Protein AF-0000000078386870 (afdb_homodimer)

pLDDT: mean 86.07, std 14.1, range [26.23, 98.5]

InterPro domains:
  IPR001199 Cytochrome b5-like heme/steroid binding domain [PF00173] (13-87)
  IPR001199 Cytochrome b5-like heme/steroid binding domain [PS50255] (9-88)
  IPR001199 Cytochrome b5-like heme/steroid binding domain [SM01117] (12-88)
  IPR036400 Cytochrome b5-like heme/steroid binding domain superfamily [G3DSA:3.10.120.10] (7-88)
  IPR036400 Cytochrome b5-like heme/steroid binding domain superfamily [SSF55856] (8-79)
  IPR050668 Cytochrome b5 [PTHR19359] (9-87)

Nearest PDB structures (foldseek):
  1x3x-assembly2_B  TM=6.764E-01  e=4.692E-10  Ascaris suum
  1lr6-assembly1_A  TM=7.594E-01  e=8.036E-05  Bos taurus
  1lqx-assembly1_A  TM=6.610E-01  e=8.596E-05  Bos taurus
  1u9u-assembly1_A  TM=6.604E-01  e=1.052E-04  Bos taurus
  2m33-assembly1_A  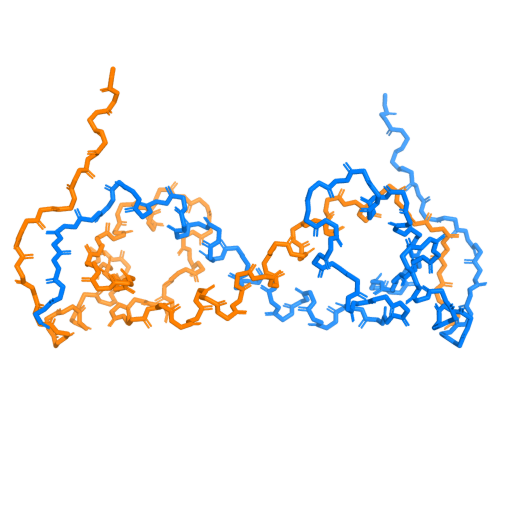TM=5.824E-01  e=1.576E-04  Oryctolagus cuniculus

Sequence (176 aa):
MALATSCPDKTYTRAEVAKHNKESDLWIIYDGEVHDMTSFYREHPGGKAILHKAGKDVTSVLRKYGPHVEAADTIMKKLKETCIGKVQMALATSCPDKTYTRAEVAKHNKESDLWIIYDGEVHDMTSFYREHPGGKAILHKAGKDVTSVLRKYGPHVEAADTIMKKLKETCIGKVQ

Structure (mmCIF, N/CA/C/O backbone):
data_AF-0000000078386870-model_v1
#
loop_
_entity.id
_entity.type
_entity.pdbx_description
1 polymer 'Cytochrome b5 heme-binding domain-containing protein'
#
loop_
_atom_site.group_PDB
_atom_site.id
_atom_site.type_symbol
_atom_site.label_atom_id
_atom_site.label_alt_id
_atom_site.label_comp_id
_atom_site.label_asym_id
_atom_site.label_entity_id
_atom_site.label_seq_id
_atom_site.pdbx_PDB_ins_code
_atom_site.Cartn_x
_atom_site.Cartn_y
_atom_site.Cartn_z
_atom_site.occupancy
_atom_site.B_iso_or_equiv
_atom_site.auth_seq_id
_atom_site.auth_comp_id
_atom_site.auth_asym_id
_atom_site.auth_atom_id
_atom_site.pdbx_PDB_model_num
ATOM 1 N N . MET A 1 1 ? -6.199 -5.941 -28.953 1 26.23 1 MET A N 1
ATOM 2 C CA . MET A 1 1 ? -7.094 -6.531 -27.953 1 26.23 1 MET A CA 1
ATOM 3 C C . MET A 1 1 ? -6.305 -7.254 -26.875 1 26.23 1 MET A C 1
ATOM 5 O O . MET A 1 1 ? -5.629 -8.242 -27.141 1 26.23 1 MET A O 1
ATOM 9 N N . ALA A 1 2 ? -5.57 -6.602 -26.172 1 40.34 2 ALA A N 1
ATOM 10 C CA . ALA A 1 2 ? -4.516 -7.355 -25.5 1 40.34 2 ALA A CA 1
ATOM 11 C C . ALA A 1 2 ? -5.07 -8.625 -24.859 1 40.34 2 ALA A C 1
ATOM 13 O O . ALA A 1 2 ? -6.184 -8.625 -24.328 1 40.34 2 ALA A O 1
ATOM 14 N N . LEU A 1 3 ? -4.746 -9.898 -25.281 1 41.59 3 LEU A N 1
ATOM 15 C CA . LEU A 1 3 ? -5.301 -11.156 -24.797 1 41.59 3 LEU A CA 1
ATOM 16 C C . LEU A 1 3 ? -5.578 -11.094 -23.297 1 41.59 3 LEU A C 1
ATOM 18 O O . LEU A 1 3 ? -4.73 -10.648 -22.516 1 41.59 3 LEU A O 1
ATOM 22 N N . ALA A 1 4 ? -6.609 -10.648 -22.797 1 47.41 4 ALA A N 1
ATOM 23 C CA . ALA A 1 4 ? -7.082 -10.844 -21.422 1 47.41 4 ALA A CA 1
ATOM 24 C C . ALA A 1 4 ? -6.453 -12.078 -20.797 1 47.41 4 ALA A C 1
ATOM 26 O O . ALA A 1 4 ? -6.781 -13.211 -21.172 1 47.41 4 ALA A O 1
ATOM 27 N N . THR A 1 5 ? -5.133 -12.234 -20.844 1 55.34 5 THR A N 1
ATOM 28 C CA . THR A 1 5 ? -4.441 -13.508 -20.703 1 55.34 5 THR A CA 1
ATOM 29 C C . THR A 1 5 ? -5.047 -14.32 -19.562 1 55.34 5 THR A C 1
ATOM 31 O O . THR A 1 5 ? -5.051 -13.875 -18.406 1 55.34 5 THR A O 1
ATOM 34 N N . SER A 1 6 ? -6.098 -15 -19.781 1 74.69 6 SER A N 1
ATOM 35 C CA . SER A 1 6 ? -6.801 -15.977 -18.953 1 74.69 6 SER A CA 1
ATOM 36 C C . SER A 1 6 ? -5.82 -16.906 -18.234 1 74.69 6 SER A C 1
ATOM 38 O O . SER A 1 6 ? -4.75 -17.219 -18.766 1 74.69 6 SER A O 1
ATOM 40 N N . CYS A 1 7 ? -5.98 -17.125 -16.984 1 87.81 7 CYS A N 1
ATOM 41 C CA . CYS A 1 7 ? -5.172 -18.047 -16.203 1 87.81 7 CYS A CA 1
ATOM 42 C C . CYS A 1 7 ? -5.305 -19.469 -16.719 1 87.81 7 CYS A C 1
ATOM 44 O O . CYS A 1 7 ? -6.414 -19.984 -16.875 1 87.81 7 CYS A O 1
ATOM 46 N N . PRO A 1 8 ? -4.129 -20.078 -17.172 1 92.5 8 PRO A N 1
ATOM 47 C CA . PRO A 1 8 ? -4.172 -21.469 -17.641 1 92.5 8 PRO A CA 1
ATOM 48 C C . PRO A 1 8 ? -4.879 -22.406 -16.672 1 92.5 8 PRO A C 1
ATOM 50 O O . PRO A 1 8 ? -4.992 -22.094 -15.484 1 92.5 8 PRO A O 1
ATOM 53 N N . ASP A 1 9 ? -5.266 -23.531 -17.156 1 91.75 9 ASP A N 1
ATOM 54 C CA . ASP A 1 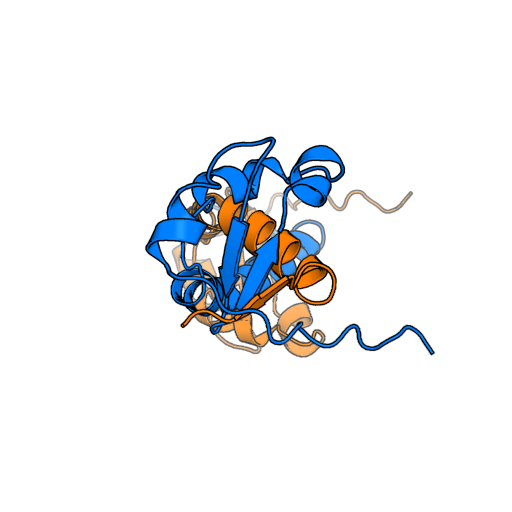9 ? -6.043 -24.484 -16.359 1 91.75 9 ASP A CA 1
ATOM 55 C C . ASP A 1 9 ? -5.129 -25.453 -15.617 1 91.75 9 ASP A C 1
ATOM 57 O O . ASP A 1 9 ? -5.602 -26.297 -14.844 1 91.75 9 ASP A O 1
ATOM 61 N N . LYS A 1 10 ? -3.879 -25.328 -15.773 1 96.62 10 LYS A N 1
ATOM 62 C CA . LYS A 1 10 ? -2.945 -26.172 -15.039 1 96.62 10 LYS A CA 1
ATOM 63 C C . LYS A 1 10 ? -3.109 -26 -13.531 1 96.62 10 LYS A C 1
ATOM 65 O O . LYS A 1 10 ? -3.359 -24.891 -13.055 1 96.62 10 LYS A O 1
ATOM 70 N N . THR A 1 11 ? -3.012 -27.188 -12.836 1 97.94 11 THR A N 1
ATOM 71 C CA . THR A 1 11 ? -3.174 -27.125 -11.391 1 97.94 11 THR A CA 1
ATOM 72 C C . THR A 1 11 ? -1.86 -27.453 -10.688 1 97.94 11 THR A C 1
ATOM 74 O O . THR A 1 11 ? -1.055 -28.234 -11.195 1 97.94 11 THR A O 1
ATOM 77 N N . TYR A 1 12 ? -1.603 -26.766 -9.641 1 98.31 12 TYR A N 1
ATOM 78 C CA . TYR A 1 12 ? -0.448 -26.969 -8.773 1 98.31 12 TYR A CA 1
ATOM 79 C C . TYR A 1 12 ? -0.882 -27.172 -7.332 1 98.31 12 TYR A C 1
ATOM 81 O O . TYR A 1 12 ? -1.886 -26.609 -6.891 1 98.31 12 TYR A O 1
ATOM 89 N N . THR A 1 13 ? -0.101 -27.984 -6.59 1 98.12 13 THR A N 1
ATOM 90 C CA . THR A 1 13 ? -0.321 -28.047 -5.148 1 98.12 13 THR A CA 1
ATOM 91 C C . THR A 1 13 ? 0.38 -26.891 -4.445 1 98.12 13 THR A C 1
ATOM 93 O O . THR A 1 13 ? 1.332 -26.312 -4.977 1 98.12 13 THR A O 1
ATOM 96 N N . ARG A 1 14 ? -0.123 -26.578 -3.258 1 97.94 14 ARG A N 1
ATOM 97 C CA . ARG A 1 14 ? 0.536 -25.562 -2.461 1 97.94 14 ARG A CA 1
ATOM 98 C C . ARG A 1 14 ? 1.983 -25.938 -2.164 1 97.94 14 ARG A C 1
ATOM 100 O O . ARG A 1 14 ? 2.859 -25.078 -2.117 1 97.94 14 ARG A O 1
ATOM 107 N N . ALA A 1 15 ? 2.188 -27.234 -1.97 1 98.19 15 ALA A N 1
ATOM 108 C CA . ALA A 1 15 ? 3.539 -27.719 -1.702 1 98.19 15 ALA A CA 1
ATOM 109 C C . ALA A 1 15 ? 4.457 -27.469 -2.893 1 98.19 15 ALA A C 1
ATOM 111 O O . ALA A 1 15 ? 5.629 -27.109 -2.717 1 98.19 15 ALA A O 1
ATOM 112 N N . GLU A 1 16 ? 3.982 -27.594 -4.078 1 98.25 16 GLU A N 1
ATOM 113 C CA . GLU A 1 16 ? 4.762 -27.281 -5.277 1 98.25 16 GLU A CA 1
ATOM 114 C C . GLU A 1 16 ? 5.09 -25.797 -5.359 1 98.25 16 GLU A C 1
ATOM 116 O O . GLU A 1 16 ? 6.23 -25.422 -5.637 1 98.25 16 GLU A O 1
ATOM 121 N N . VAL A 1 17 ? 4.137 -25.031 -5.117 1 98.5 17 VAL A N 1
ATOM 122 C CA . VAL A 1 17 ? 4.34 -23.594 -5.195 1 98.5 17 VAL A CA 1
ATOM 123 C C . VAL A 1 17 ? 5.391 -23.156 -4.172 1 98.5 17 VAL A C 1
ATOM 125 O O . VAL A 1 17 ? 6.238 -22.312 -4.465 1 98.5 17 VAL A O 1
ATOM 128 N N . ALA A 1 18 ? 5.328 -23.766 -2.975 1 98.12 18 ALA A N 1
ATOM 129 C CA . ALA A 1 18 ? 6.199 -23.391 -1.866 1 98.12 18 ALA A CA 1
ATOM 130 C C . ALA A 1 18 ? 7.664 -23.625 -2.217 1 98.12 18 ALA A C 1
ATOM 132 O O . ALA A 1 18 ? 8.562 -23.031 -1.609 1 98.12 18 ALA A O 1
ATOM 133 N N . LYS A 1 19 ? 7.934 -24.391 -3.184 1 98.25 19 LYS A N 1
ATOM 134 C CA . LYS A 1 19 ? 9.305 -24.688 -3.596 1 98.25 19 LYS A CA 1
ATOM 135 C C . LYS A 1 19 ? 9.875 -23.547 -4.441 1 98.25 19 LYS A C 1
ATOM 137 O O . LYS A 1 19 ? 11.086 -23.438 -4.613 1 98.25 19 LYS A O 1
ATOM 142 N N . HIS A 1 20 ? 9.156 -22.766 -4.996 1 98.12 20 HIS A N 1
ATOM 143 C CA . HIS A 1 20 ? 9.555 -21.656 -5.863 1 98.12 20 HIS A CA 1
ATOM 144 C C . HIS A 1 20 ? 9.633 -20.359 -5.09 1 98.12 20 HIS A C 1
ATOM 146 O O . HIS A 1 20 ? 8.859 -19.422 -5.352 1 98.12 20 HIS A O 1
ATOM 152 N N . ASN A 1 21 ? 10.578 -20.328 -4.168 1 96.69 21 ASN A N 1
ATOM 153 C CA . ASN A 1 21 ? 10.625 -19.266 -3.164 1 96.69 21 ASN A CA 1
ATOM 154 C C . ASN A 1 21 ? 11.961 -18.531 -3.189 1 96.69 21 ASN A C 1
ATOM 156 O O . ASN A 1 21 ? 12.391 -17.984 -2.174 1 96.69 21 ASN A O 1
ATOM 160 N N . LYS A 1 22 ? 12.578 -18.609 -4.34 1 95 22 LYS A N 1
ATOM 161 C CA . LYS A 1 22 ? 13.844 -17.906 -4.488 1 95 22 LYS A CA 1
ATOM 162 C C . LYS A 1 22 ? 13.75 -16.797 -5.539 1 95 22 LYS A C 1
ATOM 164 O O . LYS A 1 22 ? 12.82 -16.781 -6.348 1 95 22 LYS A O 1
ATOM 169 N N . GLU A 1 23 ? 14.727 -15.945 -5.598 1 92.56 23 GLU A N 1
ATOM 170 C CA . GLU A 1 23 ? 14.742 -14.797 -6.496 1 92.56 23 GLU A CA 1
ATOM 171 C C . GLU A 1 23 ? 14.648 -15.234 -7.953 1 92.56 23 GLU A C 1
ATOM 173 O O . GLU A 1 23 ? 14 -14.578 -8.766 1 92.56 23 GLU A O 1
ATOM 178 N N . SER A 1 24 ? 15.289 -16.328 -8.352 1 94.69 24 SER A N 1
ATOM 179 C CA . SER A 1 24 ? 15.336 -16.797 -9.734 1 94.69 24 SER A CA 1
ATOM 180 C C . SER A 1 24 ? 14.195 -17.766 -10.023 1 94.69 24 SER A C 1
ATOM 182 O O . SER A 1 24 ? 14.102 -18.312 -11.125 1 94.69 24 SER A O 1
ATOM 184 N N . ASP A 1 25 ? 13.414 -18.062 -9.039 1 97.25 25 ASP A N 1
ATOM 185 C CA . ASP A 1 25 ? 12.297 -19 -9.086 1 97.25 25 ASP A CA 1
ATOM 186 C C . ASP A 1 25 ? 11.25 -18.656 -8.031 1 97.25 25 ASP A C 1
ATOM 188 O O . ASP A 1 25 ? 11.227 -19.25 -6.949 1 97.25 25 ASP A O 1
ATOM 192 N N . LEU A 1 26 ? 10.422 -17.688 -8.359 1 96.31 26 LEU A N 1
ATOM 193 C CA . LEU A 1 26 ? 9.555 -17.031 -7.383 1 96.31 26 LEU A CA 1
ATOM 194 C C . LEU A 1 26 ? 8.094 -17.141 -7.801 1 96.31 26 LEU A C 1
ATOM 196 O O . LEU A 1 26 ? 7.672 -16.484 -8.758 1 96.31 26 LEU A O 1
ATOM 200 N N . TRP A 1 27 ? 7.34 -17.922 -7.055 1 97.62 27 TRP A N 1
ATOM 201 C CA . TRP A 1 27 ? 5.902 -18.016 -7.293 1 97.62 27 TRP A CA 1
ATOM 202 C C . TRP A 1 27 ? 5.113 -17.547 -6.078 1 97.62 27 TRP A C 1
ATOM 204 O O . TRP A 1 27 ? 5.613 -17.578 -4.953 1 97.62 27 TRP A O 1
ATOM 214 N N . ILE A 1 28 ? 3.959 -17.062 -6.34 1 96.69 28 ILE A N 1
ATOM 215 C CA . ILE A 1 28 ? 3.02 -16.719 -5.277 1 96.69 28 ILE A CA 1
ATOM 216 C C . ILE A 1 28 ? 1.623 -17.219 -5.648 1 96.69 28 ILE A C 1
ATOM 218 O O . ILE A 1 28 ? 1.365 -17.562 -6.805 1 96.69 28 ILE A O 1
ATOM 222 N N . ILE A 1 29 ? 0.816 -17.312 -4.613 1 97.12 29 ILE A N 1
ATOM 223 C CA . ILE A 1 29 ? -0.596 -17.625 -4.812 1 97.12 29 ILE A CA 1
ATOM 224 C C . ILE A 1 29 ? -1.444 -16.406 -4.461 1 97.12 29 ILE A C 1
ATOM 226 O O . ILE A 1 29 ? -1.219 -15.758 -3.438 1 97.12 29 ILE A O 1
ATOM 230 N N . TYR A 1 30 ? -2.375 -16.125 -5.312 1 95.56 30 TYR A N 1
ATOM 231 C CA . TYR A 1 30 ? -3.383 -15.102 -5.043 1 95.56 30 TYR A CA 1
ATOM 232 C C . TYR A 1 30 ? -4.758 -15.555 -5.527 1 95.56 30 TYR A C 1
ATOM 234 O O . TYR A 1 30 ? -4.938 -15.859 -6.707 1 95.56 30 TYR A O 1
ATOM 242 N N . ASP A 1 31 ? -5.633 -15.617 -4.57 1 95.12 31 ASP A N 1
ATOM 243 C CA . ASP A 1 31 ? -7.02 -15.945 -4.871 1 95.12 31 ASP A CA 1
ATOM 244 C C . ASP A 1 31 ? -7.109 -17.25 -5.668 1 95.12 31 ASP A C 1
ATOM 246 O O . ASP A 1 31 ? -7.805 -17.312 -6.684 1 95.12 31 ASP A O 1
ATOM 250 N N . GLY A 1 32 ? -6.363 -18.125 -5.324 1 96.5 32 GLY A N 1
ATOM 251 C CA . GLY A 1 32 ? -6.402 -19.469 -5.902 1 96.5 32 GLY A CA 1
ATOM 252 C C . GLY A 1 32 ? -5.613 -19.578 -7.191 1 96.5 32 GLY A C 1
ATOM 253 O O . GLY A 1 32 ? -5.535 -20.656 -7.781 1 96.5 32 GLY A O 1
ATOM 254 N N . GLU A 1 33 ? -5.082 -18.531 -7.648 1 96.88 33 GLU A N 1
ATOM 255 C CA . GLU A 1 33 ? -4.254 -18.531 -8.852 1 96.88 33 GLU A CA 1
ATOM 256 C C . GLU A 1 33 ? -2.771 -18.578 -8.5 1 96.88 33 GLU A C 1
ATOM 258 O O . GLU A 1 33 ? -2.338 -17.969 -7.523 1 96.88 33 GLU A O 1
ATOM 263 N N . VAL A 1 34 ? -2.057 -19.328 -9.328 1 97.81 34 VAL A N 1
ATOM 264 C CA . VAL A 1 34 ? -0.606 -19.391 -9.18 1 97.81 34 VAL A CA 1
ATOM 265 C C . VAL A 1 34 ? 0.058 -18.438 -10.172 1 97.81 34 VAL A C 1
ATOM 267 O O . VAL A 1 34 ? -0.25 -18.469 -11.367 1 97.81 34 VAL A O 1
ATOM 270 N N . HIS A 1 35 ? 0.961 -17.703 -9.68 1 96.81 35 HIS A N 1
ATOM 271 C CA . HIS A 1 35 ? 1.626 -16.688 -10.484 1 96.81 35 HIS A CA 1
ATOM 272 C C . HIS A 1 35 ? 3.141 -16.859 -10.445 1 96.81 35 HIS A C 1
ATOM 274 O O . HIS A 1 35 ? 3.729 -17 -9.375 1 96.81 35 HIS A O 1
ATOM 280 N N . ASP A 1 36 ? 3.719 -16.875 -11.586 1 96.56 36 ASP A N 1
ATOM 281 C CA . ASP A 1 36 ? 5.172 -16.844 -11.703 1 96.56 36 ASP A CA 1
ATOM 282 C C . ASP A 1 36 ? 5.68 -15.398 -11.773 1 96.56 36 ASP A C 1
ATOM 284 O O . ASP A 1 36 ? 5.555 -14.742 -12.812 1 96.56 36 ASP A O 1
ATOM 288 N N . MET A 1 37 ? 6.359 -14.977 -10.672 1 93.44 37 MET A N 1
ATOM 289 C CA . MET A 1 37 ? 6.777 -13.586 -10.555 1 93.44 37 MET A CA 1
ATOM 290 C C . MET A 1 37 ? 8.266 -13.438 -10.836 1 93.44 37 MET A C 1
ATOM 292 O O . MET A 1 37 ? 8.852 -12.375 -10.586 1 93.44 37 MET A O 1
ATOM 296 N N . THR A 1 38 ? 8.898 -14.406 -11.305 1 93.38 38 THR A N 1
ATOM 297 C CA . THR A 1 38 ? 10.344 -14.453 -11.461 1 93.38 38 THR A CA 1
ATOM 298 C C . THR A 1 38 ? 10.836 -13.273 -12.297 1 93.38 38 THR A C 1
ATOM 300 O O . THR A 1 38 ? 11.75 -12.555 -11.891 1 93.38 38 THR A O 1
ATOM 303 N N . SER A 1 39 ? 10.242 -13.047 -13.453 1 89.38 39 SER A N 1
ATOM 304 C CA . SER A 1 39 ? 10.68 -11.984 -14.352 1 89.38 39 SER A CA 1
ATOM 305 C C . SER A 1 39 ? 10.453 -10.609 -13.734 1 89.38 39 SER A C 1
ATOM 307 O O . SER A 1 39 ? 11.289 -9.711 -13.883 1 89.38 39 SER A O 1
ATOM 309 N N . PHE A 1 40 ? 9.414 -10.547 -13.133 1 83.12 40 PHE A N 1
ATOM 310 C CA . PHE A 1 40 ? 9.078 -9.273 -12.5 1 83.12 40 PHE A CA 1
ATOM 311 C C . PHE A 1 40 ? 10.117 -8.906 -11.445 1 83.12 40 PHE A C 1
ATOM 313 O O . PHE A 1 40 ? 10.531 -7.75 -11.352 1 83.12 40 PHE A O 1
ATOM 320 N N . TYR A 1 41 ? 10.375 -9.859 -10.555 1 84.25 41 TYR A N 1
ATOM 321 C CA . TYR A 1 41 ? 11.367 -9.633 -9.508 1 84.25 41 TYR A CA 1
ATOM 322 C C . TYR A 1 41 ? 12.648 -9.062 -10.094 1 84.25 41 TYR A C 1
ATOM 324 O O . TYR A 1 41 ? 13.234 -8.125 -9.531 1 84.25 41 TYR A O 1
ATOM 332 N N . ARG A 1 42 ? 13.055 -9.492 -11.227 1 82.88 42 ARG A N 1
ATOM 333 C CA . ARG A 1 42 ? 14.336 -9.125 -11.812 1 82.88 42 ARG A CA 1
ATOM 334 C C . ARG A 1 42 ? 14.242 -7.777 -12.523 1 82.88 42 ARG A C 1
ATOM 336 O O . ARG A 1 42 ? 15.203 -7.008 -12.531 1 82.88 42 ARG A O 1
ATOM 343 N N . GLU A 1 43 ? 13.148 -7.461 -13.008 1 79.19 43 GLU A N 1
ATOM 344 C CA . GLU A 1 43 ? 13.062 -6.344 -13.945 1 79.19 43 GLU A CA 1
ATOM 345 C C . GLU A 1 43 ? 12.516 -5.094 -13.266 1 79.19 43 GLU A C 1
ATOM 347 O O . GLU A 1 43 ? 12.664 -3.984 -13.781 1 79.19 43 GLU A O 1
ATOM 352 N N . HIS A 1 44 ? 11.867 -5.145 -12.266 1 75.31 44 HIS A N 1
ATOM 353 C CA . HIS A 1 44 ? 11.172 -3.998 -11.688 1 75.31 44 HIS A CA 1
ATOM 354 C C . HIS A 1 44 ? 11.844 -3.553 -10.391 1 75.31 44 HIS A C 1
ATOM 356 O O . HIS A 1 44 ? 12.172 -4.383 -9.539 1 75.31 44 HIS A O 1
ATOM 362 N N . PRO A 1 45 ? 12.039 -2.227 -10.375 1 68.56 45 PRO A N 1
ATOM 363 C CA . PRO A 1 45 ? 12.43 -1.675 -9.078 1 68.56 45 PRO A CA 1
ATOM 364 C C . PRO A 1 45 ? 11.391 -1.945 -7.988 1 68.56 45 PRO A C 1
ATOM 366 O O . PRO A 1 45 ? 10.188 -1.803 -8.227 1 68.56 45 PRO A O 1
ATOM 369 N N . GLY A 1 46 ? 11.711 -2.559 -6.863 1 69.19 46 GLY A N 1
ATOM 370 C CA . GLY A 1 46 ? 10.789 -2.895 -5.797 1 69.19 46 GLY A CA 1
ATOM 371 C C . GLY A 1 46 ? 10.477 -4.379 -5.719 1 69.19 46 GLY A C 1
ATOM 372 O O . GLY A 1 46 ? 9.758 -4.82 -4.824 1 69.19 46 GLY A O 1
ATOM 373 N N . GLY A 1 47 ? 10.953 -5.031 -6.855 1 73.5 47 GLY A N 1
ATOM 374 C CA . GLY A 1 47 ? 10.75 -6.473 -6.828 1 73.5 47 GLY A CA 1
ATOM 375 C C . GLY A 1 47 ? 11.211 -7.109 -5.527 1 73.5 47 GLY A C 1
ATOM 376 O O . GLY A 1 47 ? 10.625 -8.086 -5.07 1 73.5 47 GLY A O 1
ATOM 377 N N . LYS A 1 48 ? 12.125 -6.461 -4.922 1 79.5 48 LYS A N 1
ATOM 378 C CA . LYS A 1 48 ? 12.656 -6.996 -3.674 1 79.5 48 LYS A CA 1
ATOM 379 C C . LYS A 1 48 ? 11.594 -7.02 -2.584 1 79.5 48 LYS A C 1
ATOM 381 O O . LYS A 1 48 ? 11.648 -7.848 -1.671 1 79.5 48 LYS A O 1
ATOM 386 N N . ALA A 1 49 ? 10.641 -6.27 -2.82 1 76.5 49 ALA A N 1
ATOM 387 C CA . ALA A 1 49 ? 9.586 -6.148 -1.818 1 76.5 49 ALA A CA 1
ATOM 388 C C . ALA A 1 49 ? 8.711 -7.398 -1.79 1 76.5 49 ALA A C 1
ATOM 390 O O . ALA A 1 49 ? 8.016 -7.656 -0.804 1 76.5 49 ALA A O 1
ATOM 391 N N . ILE A 1 50 ? 8.891 -8.203 -2.84 1 84.56 50 ILE A N 1
ATOM 392 C CA . ILE A 1 50 ? 7.945 -9.312 -2.871 1 84.56 50 ILE A CA 1
ATOM 393 C C . ILE A 1 50 ? 8.664 -10.609 -2.514 1 84.56 50 ILE A C 1
ATOM 395 O O . ILE A 1 50 ? 8.039 -11.672 -2.406 1 84.56 50 ILE A O 1
ATOM 399 N N . LEU A 1 51 ? 9.977 -10.5 -2.334 1 87.38 51 LEU A N 1
ATOM 400 C CA . LEU A 1 51 ? 10.734 -11.719 -2.072 1 87.38 51 LEU A CA 1
ATOM 401 C C . LEU A 1 51 ? 10.227 -12.414 -0.811 1 87.38 51 LEU A C 1
ATOM 403 O O . LEU A 1 51 ? 10.156 -13.641 -0.76 1 87.38 51 LEU A O 1
ATOM 407 N N . HIS A 1 52 ? 9.883 -11.727 0.145 1 88.12 52 HIS A N 1
ATOM 408 C CA . HIS A 1 52 ? 9.414 -12.305 1.4 1 88.12 52 HIS A CA 1
ATOM 409 C C . HIS A 1 52 ? 8.062 -12.992 1.221 1 88.12 52 HIS A C 1
ATOM 411 O O . HIS A 1 52 ? 7.621 -13.742 2.094 1 88.12 52 HIS A O 1
ATOM 417 N N . LYS A 1 53 ? 7.488 -12.836 0.099 1 90.69 53 LYS A N 1
ATOM 418 C CA . LYS A 1 53 ? 6.188 -13.438 -0.186 1 90.69 53 LYS A CA 1
ATOM 419 C C . LYS A 1 53 ? 6.332 -14.656 -1.088 1 90.69 53 LYS A C 1
ATOM 421 O O . LYS A 1 53 ? 5.348 -15.344 -1.374 1 90.69 53 LYS A O 1
ATOM 426 N N . ALA A 1 54 ? 7.594 -14.945 -1.401 1 94.31 54 ALA A N 1
ATOM 427 C CA . ALA A 1 54 ? 7.848 -16.047 -2.334 1 94.31 54 ALA A CA 1
ATOM 428 C C . ALA A 1 54 ? 7.387 -17.375 -1.754 1 94.31 54 ALA A C 1
ATOM 430 O O . ALA A 1 54 ? 7.641 -17.672 -0.583 1 94.31 54 ALA A O 1
ATOM 431 N N . GLY A 1 55 ? 6.676 -18.141 -2.646 1 97.38 55 GLY A N 1
ATOM 432 C CA . GLY A 1 55 ? 6.215 -19.469 -2.283 1 97.38 55 GLY A CA 1
ATOM 433 C C . GLY A 1 55 ? 4.984 -19.453 -1.396 1 97.38 55 GLY A C 1
ATOM 434 O O . GLY A 1 55 ? 4.582 -20.484 -0.868 1 97.38 55 GLY A O 1
ATOM 435 N N . LYS A 1 56 ? 4.41 -18.312 -1.188 1 96.25 56 LYS A N 1
ATOM 436 C CA . LYS A 1 56 ? 3.34 -18.203 -0.203 1 96.25 56 LYS A CA 1
ATOM 437 C C . LYS A 1 56 ? 2.027 -17.781 -0.864 1 96.25 56 LYS A C 1
ATOM 439 O O . LYS A 1 56 ? 2.018 -17.344 -2.016 1 96.25 56 LYS A O 1
ATOM 444 N N . ASP A 1 57 ? 0.946 -18.062 -0.137 1 96.62 57 ASP A N 1
ATOM 445 C CA . ASP A 1 57 ? -0.358 -17.484 -0.458 1 96.62 57 ASP A CA 1
ATOM 446 C C . ASP A 1 57 ? -0.496 -16.078 0.115 1 96.62 57 ASP A C 1
ATOM 448 O O . ASP A 1 57 ? -0.572 -15.898 1.332 1 96.62 57 ASP A O 1
ATOM 452 N N . VAL A 1 58 ? -0.575 -15.117 -0.752 1 92.94 58 VAL A N 1
ATOM 453 C CA . VAL A 1 58 ? -0.544 -13.734 -0.291 1 92.94 58 VAL A CA 1
ATOM 454 C C . VAL A 1 58 ? -1.951 -13.141 -0.337 1 92.94 58 VAL A C 1
ATOM 456 O O . VAL A 1 58 ? -2.127 -11.93 -0.182 1 92.94 58 VAL A O 1
ATOM 459 N N . THR A 1 59 ? -2.969 -13.977 -0.516 1 92.88 59 THR A N 1
ATOM 460 C CA . THR A 1 59 ? -4.344 -13.516 -0.64 1 92.88 59 THR A CA 1
ATOM 461 C C . THR A 1 59 ? -4.746 -12.68 0.573 1 92.88 59 THR A C 1
ATOM 463 O O . THR A 1 59 ? -5.211 -11.547 0.429 1 92.88 59 THR A O 1
ATOM 466 N N . SER A 1 60 ? -4.496 -13.188 1.702 1 88.44 60 SER A N 1
ATOM 467 C CA . SER A 1 60 ? -4.922 -12.516 2.924 1 88.44 60 SER A CA 1
ATOM 468 C C . SER A 1 60 ? -4.129 -11.234 3.154 1 88.44 60 SER A C 1
ATOM 470 O O . SER A 1 60 ? -4.684 -10.227 3.588 1 88.44 60 SER A O 1
ATOM 472 N N . VAL A 1 61 ? -2.871 -11.367 2.844 1 81.81 61 VAL A N 1
ATOM 473 C CA . VAL A 1 61 ? -1.996 -10.211 3.031 1 81.81 61 VAL A CA 1
ATOM 474 C C . VAL A 1 61 ? -2.445 -9.07 2.125 1 81.81 61 VAL A C 1
ATOM 476 O O . VAL A 1 61 ? -2.582 -7.93 2.574 1 81.81 61 VAL A O 1
ATOM 479 N N . LEU A 1 62 ? -2.66 -9.359 0.927 1 84.19 62 LEU A N 1
ATOM 480 C CA . LEU A 1 62 ? -3.072 -8.344 -0.032 1 84.19 62 LEU A CA 1
ATOM 481 C C . LEU A 1 62 ? -4.457 -7.805 0.309 1 84.19 62 LEU A C 1
ATOM 483 O O . LEU A 1 62 ? -4.715 -6.605 0.176 1 84.19 62 LEU A O 1
ATOM 487 N N . ARG A 1 63 ? -5.273 -8.633 0.703 1 83.69 63 ARG A N 1
ATOM 488 C CA . ARG A 1 63 ? -6.617 -8.18 1.058 1 83.69 63 ARG A CA 1
ATOM 489 C C . ARG A 1 63 ? -6.594 -7.328 2.32 1 83.69 63 ARG A C 1
ATOM 491 O O . ARG A 1 63 ? -7.348 -6.359 2.434 1 83.69 63 ARG A O 1
ATOM 498 N N . LYS A 1 64 ? -5.742 -7.66 3.232 1 77.69 64 LYS A N 1
ATOM 499 C CA . LYS A 1 64 ? -5.629 -6.93 4.492 1 77.69 64 LYS A CA 1
ATOM 500 C C . LYS A 1 64 ? -4.934 -5.586 4.289 1 77.69 64 LYS A C 1
ATOM 502 O O . LYS A 1 64 ? -5.352 -4.574 4.852 1 77.69 64 LYS A O 1
ATOM 507 N N . TYR A 1 65 ? -3.979 -5.617 3.48 1 75.44 65 TYR A N 1
ATOM 508 C CA . TYR A 1 65 ? -3.148 -4.426 3.357 1 75.44 65 TYR A CA 1
ATOM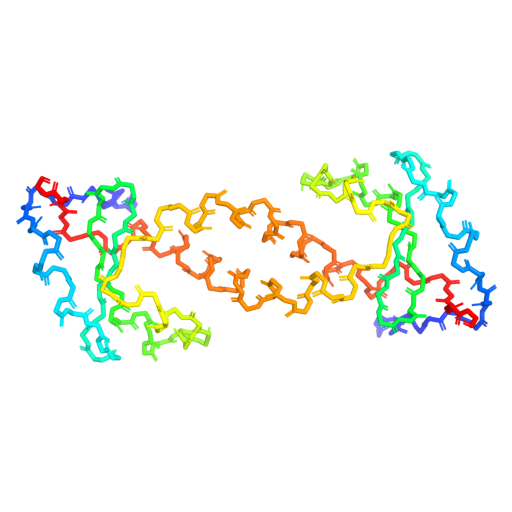 509 C C . TYR A 1 65 ? -3.629 -3.543 2.211 1 75.44 65 TYR A C 1
ATOM 511 O O . TYR A 1 65 ? -3.279 -2.363 2.143 1 75.44 65 TYR A O 1
ATOM 519 N N . GLY A 1 66 ? -4.445 -4.074 1.432 1 75.25 66 GLY A N 1
ATOM 520 C CA . GLY A 1 66 ? -4.906 -3.334 0.266 1 75.25 66 GLY A CA 1
ATOM 521 C C . GLY A 1 66 ? -5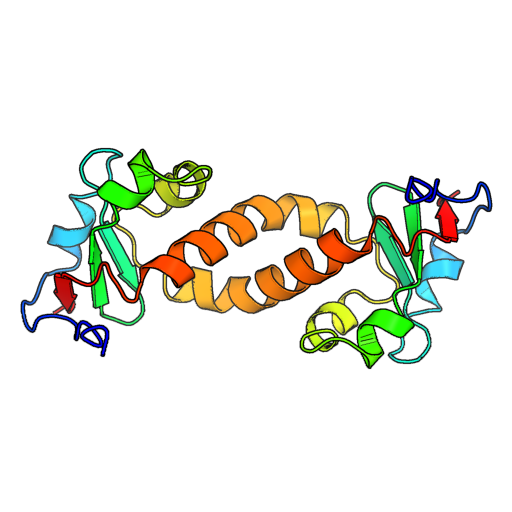.414 -1.945 0.603 1 75.25 66 GLY A C 1
ATOM 522 O O . GLY A 1 66 ? -4.922 -0.951 0.067 1 75.25 66 GLY A O 1
ATOM 523 N N . PRO A 1 67 ? -6.301 -1.93 1.492 1 72.19 67 PRO A N 1
ATOM 524 C CA . PRO A 1 67 ? -6.805 -0.608 1.874 1 72.19 67 PRO A CA 1
ATOM 525 C C . PRO A 1 67 ? -5.715 0.298 2.439 1 72.19 67 PRO A C 1
ATOM 527 O O . PRO A 1 67 ? -5.734 1.51 2.213 1 72.19 67 PRO A O 1
ATOM 530 N N . HIS A 1 68 ? -4.848 -0.3 3.154 1 74.38 68 HIS A N 1
ATOM 531 C CA . HIS A 1 68 ? -3.756 0.481 3.727 1 74.38 68 HIS A CA 1
ATOM 532 C C . HIS A 1 68 ? -2.791 0.957 2.645 1 74.38 68 HIS A C 1
ATOM 534 O O . HIS A 1 68 ? -2.271 2.072 2.719 1 74.38 68 HIS A O 1
ATOM 540 N N . VAL A 1 69 ? -2.668 0.154 1.71 1 73.69 69 VAL A N 1
ATOM 541 C CA . VAL A 1 69 ? -1.817 0.493 0.573 1 73.69 69 VAL A CA 1
ATOM 542 C C . VAL A 1 69 ? -2.408 1.684 -0.178 1 73.69 69 VAL A C 1
ATOM 544 O O . VAL A 1 69 ? -1.699 2.645 -0.487 1 73.69 69 VAL A O 1
ATOM 547 N N . GLU A 1 70 ? -3.641 1.585 -0.38 1 74.69 70 GLU A N 1
ATOM 548 C CA . GLU A 1 70 ? -4.309 2.676 -1.086 1 74.69 70 GLU A CA 1
ATOM 549 C C . GLU A 1 70 ? -4.227 3.977 -0.292 1 74.69 70 GLU A C 1
ATOM 551 O O . GLU A 1 70 ? -3.947 5.035 -0.855 1 74.69 70 GLU A O 1
ATOM 556 N N . ALA A 1 71 ? -4.465 3.857 0.955 1 77.62 71 ALA A N 1
ATOM 557 C CA . ALA A 1 71 ? -4.402 5.035 1.819 1 77.62 71 ALA A CA 1
ATOM 558 C C . ALA A 1 71 ? -2.994 5.617 1.854 1 77.62 71 ALA A C 1
ATOM 560 O O . ALA A 1 71 ? -2.811 6.824 1.692 1 77.62 71 ALA A O 1
ATOM 561 N N . ALA A 1 72 ? -2.057 4.793 2.092 1 78.62 72 ALA A N 1
ATOM 562 C CA . ALA A 1 72 ? -0.667 5.234 2.164 1 78.62 72 ALA A CA 1
ATOM 563 C C . ALA A 1 72 ? -0.237 5.906 0.864 1 78.62 72 ALA A C 1
ATOM 565 O O . ALA A 1 72 ? 0.382 6.973 0.886 1 78.62 72 ALA A O 1
ATOM 566 N N . ASP A 1 73 ? -0.567 5.258 -0.23 1 77.19 73 ASP A N 1
ATOM 567 C CA . ASP A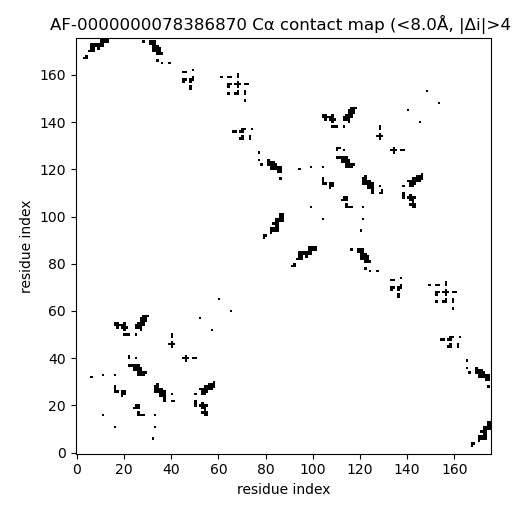 1 73 ? -0.243 5.836 -1.531 1 77.19 73 ASP A CA 1
ATOM 568 C C . ASP A 1 73 ? -0.878 7.215 -1.694 1 77.19 73 ASP A C 1
ATOM 570 O O . ASP A 1 73 ? -0.216 8.164 -2.123 1 77.19 73 ASP A O 1
ATOM 574 N N . THR A 1 74 ? -2.055 7.324 -1.345 1 77.12 74 THR A N 1
ATOM 575 C CA . THR A 1 74 ? -2.795 8.578 -1.437 1 77.12 74 THR A CA 1
ATOM 576 C C . THR A 1 74 ? -2.158 9.648 -0.552 1 77.12 74 THR A C 1
ATOM 578 O O . THR A 1 74 ? -1.935 10.773 -0.996 1 77.12 74 THR A O 1
ATOM 581 N N . ILE A 1 75 ? -1.837 9.273 0.634 1 83.38 75 ILE A N 1
ATOM 582 C CA . ILE A 1 75 ? -1.257 10.203 1.598 1 83.38 75 ILE A CA 1
ATOM 583 C C . ILE A 1 75 ? 0.11 10.672 1.104 1 83.38 75 ILE A C 1
ATOM 585 O O . ILE A 1 75 ? 0.377 11.875 1.048 1 83.38 75 ILE A O 1
ATOM 589 N N . MET A 1 76 ? 0.934 9.789 0.689 1 81 76 MET A N 1
ATOM 590 C CA . MET A 1 76 ? 2.297 10.109 0.278 1 81 76 MET A CA 1
ATOM 591 C C . MET A 1 76 ? 2.299 11.078 -0.9 1 81 76 MET A C 1
ATOM 593 O O . MET A 1 76 ? 3.139 11.977 -0.969 1 81 76 MET A O 1
ATOM 597 N N . LYS A 1 77 ? 1.416 10.922 -1.746 1 78.56 77 LYS A N 1
ATOM 598 C CA . LYS A 1 77 ? 1.332 11.781 -2.924 1 78.56 77 LYS A CA 1
ATOM 599 C C . LYS A 1 77 ? 0.964 13.211 -2.535 1 78.56 77 LYS A C 1
ATOM 601 O O . LYS A 1 77 ? 1.366 14.164 -3.203 1 78.56 77 LYS A O 1
ATOM 606 N N . LYS A 1 78 ? 0.341 13.336 -1.451 1 84.5 78 LYS A N 1
ATOM 607 C CA . LYS A 1 78 ? -0.221 14.648 -1.132 1 84.5 78 LYS A CA 1
ATOM 608 C C . LYS A 1 78 ? 0.594 15.344 -0.047 1 84.5 78 LYS A C 1
ATOM 610 O O . LYS A 1 78 ? 0.46 16.547 0.156 1 84.5 78 LYS A O 1
ATOM 615 N N . LEU A 1 79 ? 1.441 14.664 0.588 1 87.25 79 LEU A N 1
ATOM 616 C CA . LEU A 1 79 ? 2.195 15.195 1.716 1 87.25 79 LEU A CA 1
ATOM 617 C C . LEU A 1 79 ? 2.977 16.438 1.307 1 87.25 79 LEU A C 1
ATOM 619 O O . LEU A 1 79 ? 3.088 17.391 2.082 1 87.25 79 LEU A O 1
ATOM 623 N N . LYS A 1 80 ? 3.432 16.5 0.124 1 81.5 80 LYS A N 1
ATOM 624 C CA . LYS A 1 80 ? 4.246 17.625 -0.312 1 81.5 80 LYS A CA 1
ATOM 625 C C . LYS A 1 80 ? 3.391 18.875 -0.499 1 81.5 80 LYS A C 1
ATOM 627 O O . LYS A 1 80 ? 3.9 20 -0.432 1 81.5 80 LYS A O 1
ATOM 632 N N . GLU A 1 81 ? 2.191 18.734 -0.602 1 89.5 81 GLU A N 1
ATOM 633 C CA . GLU A 1 81 ? 1.332 19.844 -0.975 1 89.5 81 GLU A CA 1
ATOM 634 C C . GLU A 1 81 ? 0.411 20.25 0.176 1 89.5 81 GLU A C 1
ATOM 636 O O . GLU A 1 81 ? -0.309 21.234 0.085 1 89.5 81 GLU A O 1
ATOM 641 N N . THR A 1 82 ? 0.444 19.578 1.241 1 94.19 82 THR A N 1
ATOM 642 C CA . THR A 1 82 ? -0.643 19.766 2.197 1 94.19 82 THR A CA 1
ATOM 643 C C . THR A 1 82 ? -0.101 20.172 3.562 1 94.19 82 THR A C 1
ATOM 645 O O . THR A 1 82 ? -0.861 20.312 4.523 1 94.19 82 THR A O 1
ATOM 648 N N . CYS A 1 83 ? 1.234 20.312 3.645 1 95.88 83 CYS A N 1
ATOM 649 C CA . CYS A 1 83 ? 1.812 20.656 4.938 1 95.88 83 CYS A CA 1
ATOM 650 C C . CYS A 1 83 ? 1.384 22.062 5.359 1 95.88 83 CYS A C 1
ATOM 652 O O . CYS A 1 83 ? 1.541 23.016 4.602 1 95.88 83 CYS A O 1
ATOM 654 N N . ILE A 1 84 ? 0.932 22.188 6.562 1 97.19 84 ILE A N 1
ATOM 655 C CA . ILE A 1 84 ? 0.455 23.484 7.039 1 97.19 84 ILE A CA 1
ATOM 656 C C . ILE A 1 84 ? 1.265 23.906 8.258 1 97.19 84 ILE A C 1
ATOM 658 O O . ILE A 1 84 ? 1.053 25 8.797 1 97.19 84 ILE A O 1
ATOM 662 N N . GLY A 1 85 ? 2.135 23.031 8.766 1 97.44 85 GLY A N 1
ATOM 663 C CA . GLY A 1 85 ? 2.965 23.359 9.914 1 97.44 85 GLY A CA 1
ATOM 664 C C . GLY A 1 85 ? 3.621 22.125 10.531 1 97.44 85 GLY A C 1
ATOM 665 O O . GLY A 1 85 ? 3.668 21.062 9.914 1 97.44 85 GLY A O 1
ATOM 666 N N . LYS A 1 86 ? 4.203 22.359 11.742 1 97.12 86 LYS A N 1
ATOM 667 C CA . LYS A 1 86 ? 4.934 21.297 12.438 1 97.12 86 LYS A CA 1
ATOM 668 C C . LYS A 1 86 ? 4.355 21.062 13.836 1 97.12 86 LYS A C 1
ATOM 670 O O . LYS A 1 86 ? 3.76 21.953 14.43 1 97.12 86 LYS A O 1
ATOM 675 N N . VAL A 1 87 ? 4.539 19.828 14.172 1 97.25 87 VAL A N 1
ATOM 676 C CA . VAL A 1 87 ? 4.113 19.547 15.539 1 97.25 87 VAL A CA 1
ATOM 677 C C . VAL A 1 87 ? 5.094 20.188 16.516 1 97.25 87 VAL A C 1
ATOM 679 O O . VAL A 1 87 ? 6.301 20.203 16.281 1 97.25 87 VAL A O 1
ATOM 682 N N . GLN A 1 88 ? 4.535 20.594 17.656 1 92.38 88 GLN A N 1
ATOM 683 C CA . GLN A 1 88 ? 5.352 21.188 18.703 1 92.38 88 GLN A CA 1
ATOM 684 C C . GLN A 1 88 ? 6.266 20.141 19.344 1 92.38 88 GLN A C 1
ATOM 686 O O . GLN A 1 88 ? 5.906 18.969 19.438 1 92.38 88 GLN A O 1
ATOM 691 N N . MET B 1 1 ? 8.852 26.328 -12.016 1 27.77 1 MET B N 1
ATOM 692 C CA . MET B 1 1 ? 9.609 25.922 -10.836 1 27.77 1 MET B CA 1
ATOM 693 C C . MET B 1 1 ? 8.68 25.562 -9.688 1 27.77 1 MET B C 1
ATOM 695 O O . MET B 1 1 ? 7.969 26.422 -9.156 1 27.77 1 MET B O 1
ATOM 699 N N . ALA B 1 2 ? 8 24.625 -9.766 1 38.25 2 ALA B N 1
ATOM 700 C CA . ALA B 1 2 ? 6.859 24.562 -8.852 1 38.25 2 ALA B CA 1
ATOM 701 C C . ALA B 1 2 ? 7.312 24.688 -7.406 1 38.25 2 ALA B C 1
ATOM 703 O O . ALA B 1 2 ? 8.367 24.172 -7.023 1 38.25 2 ALA B O 1
ATOM 704 N N . LEU B 1 3 ? 7.027 25.812 -6.637 1 36.81 3 LEU B N 1
ATOM 705 C CA . LEU B 1 3 ? 7.531 26.094 -5.301 1 36.81 3 LEU B CA 1
ATOM 706 C C . LEU B 1 3 ? 7.609 24.828 -4.465 1 36.81 3 LEU B C 1
ATOM 708 O O . LEU B 1 3 ? 6.645 24.062 -4.402 1 36.81 3 LEU B O 1
ATOM 712 N N . ALA B 1 4 ? 8.578 24.047 -4.484 1 47.38 4 ALA B N 1
ATOM 713 C CA . ALA B 1 4 ? 8.828 23.016 -3.473 1 47.38 4 ALA B CA 1
ATOM 714 C C . ALA B 1 4 ? 8.133 23.359 -2.156 1 47.38 4 ALA B C 1
ATOM 716 O O . ALA B 1 4 ? 8.531 24.312 -1.474 1 47.38 4 ALA B O 1
ATOM 717 N N . THR B 1 5 ? 6.828 23.516 -2.143 1 55.81 5 THR B N 1
ATOM 718 C CA . THR B 1 5 ? 6.074 24.203 -1.101 1 55.81 5 THR B CA 1
ATOM 719 C C . THR B 1 5 ? 6.535 23.766 0.285 1 55.81 5 THR B C 1
ATOM 721 O O . THR B 1 5 ? 6.473 22.578 0.616 1 55.81 5 THR B O 1
ATOM 724 N N . SER B 1 6 ? 7.594 24.328 0.798 1 75.44 6 SER B N 1
ATOM 725 C CA . SER B 1 6 ? 8.172 24.234 2.135 1 75.44 6 SER B CA 1
ATOM 726 C C . SER B 1 6 ? 7.09 24.25 3.209 1 75.44 6 SER B C 1
ATOM 728 O O . SER B 1 6 ? 6.051 24.891 3.035 1 75.44 6 SER B O 1
ATOM 730 N N . CYS B 1 7 ? 7.137 23.328 4.121 1 88.44 7 CYS B N 1
ATOM 731 C CA . CYS B 1 7 ? 6.227 23.281 5.262 1 88.44 7 CYS B CA 1
ATOM 732 C C . CYS B 1 7 ? 6.332 24.547 6.102 1 8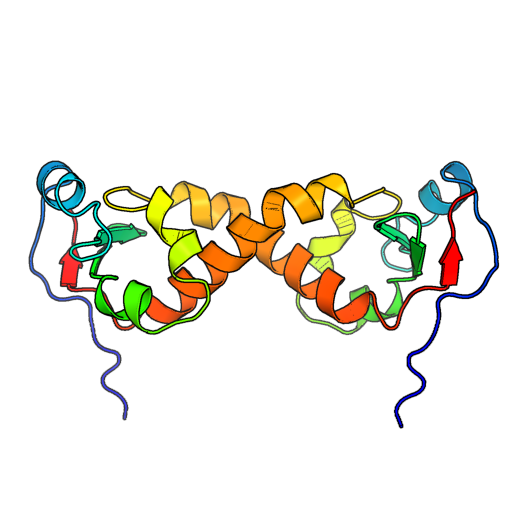8.44 7 CYS B C 1
ATOM 734 O O . CYS B 1 7 ? 7.426 24.922 6.52 1 88.44 7 CYS B O 1
ATOM 736 N N . PRO B 1 8 ? 5.176 25.297 6.207 1 92.69 8 PRO B N 1
ATOM 737 C CA . PRO B 1 8 ? 5.191 26.516 7.035 1 92.69 8 PRO B CA 1
ATOM 738 C C . PRO B 1 8 ? 5.766 26.266 8.43 1 92.69 8 PRO B C 1
ATOM 740 O O . PRO B 1 8 ? 5.793 25.125 8.898 1 92.69 8 PRO B O 1
ATOM 743 N N . ASP B 1 9 ? 6.145 27.312 9.086 1 91.69 9 ASP B N 1
ATOM 744 C CA . ASP B 1 9 ? 6.805 27.203 10.383 1 91.69 9 ASP B CA 1
ATOM 745 C C . ASP B 1 9 ? 5.789 27.234 11.523 1 91.69 9 ASP B C 1
ATOM 747 O O . ASP B 1 9 ? 6.152 27.078 12.688 1 91.69 9 ASP B O 1
ATOM 751 N N . LYS B 1 10 ? 4.582 27.328 11.234 1 96.62 10 LYS B N 1
ATOM 752 C CA . LYS B 1 10 ? 3.549 27.297 12.266 1 96.62 10 LYS B CA 1
ATOM 753 C C . LYS B 1 10 ? 3.586 25.969 13.031 1 96.62 10 LYS B C 1
ATOM 755 O O . LYS B 1 10 ? 3.848 24.922 12.445 1 96.62 10 LYS B O 1
ATOM 760 N N . THR B 1 11 ? 3.363 26.125 14.367 1 97.94 11 THR B N 1
ATOM 761 C CA . THR B 1 11 ? 3.398 24.906 15.188 1 97.94 11 THR B CA 1
ATOM 762 C C . THR B 1 11 ? 2.014 24.594 15.75 1 97.94 11 THR B C 1
ATOM 764 O O . THR B 1 11 ? 1.221 25.516 16 1 97.94 11 THR B O 1
ATOM 767 N N . TYR B 1 12 ? 1.721 23.375 15.805 1 98.38 12 TYR B N 1
ATOM 768 C CA . TYR B 1 12 ? 0.485 22.844 16.375 1 98.38 12 TYR B CA 1
ATOM 769 C C . TYR B 1 12 ? 0.779 21.797 17.438 1 98.38 12 TYR B C 1
ATOM 771 O O . TYR B 1 12 ? 1.763 21.062 17.328 1 98.38 12 TYR B O 1
ATOM 779 N N . THR B 1 13 ? -0.109 21.719 18.438 1 98.12 13 THR B N 1
ATOM 780 C CA . THR B 1 13 ? -0.02 20.578 19.359 1 98.12 13 THR B CA 1
ATOM 781 C C . THR B 1 13 ? -0.727 19.359 18.797 1 98.12 13 THR B C 1
ATOM 783 O O . THR B 1 13 ? -1.602 19.484 17.938 1 98.12 13 THR B O 1
ATOM 786 N N . ARG B 1 14 ? -0.309 18.219 19.297 1 97.94 14 ARG B N 1
ATOM 787 C CA . ARG B 1 14 ? -0.988 16.984 18.875 1 97.94 14 ARG B CA 1
ATOM 788 C C . ARG B 1 14 ? -2.471 17.047 19.234 1 97.94 14 ARG B C 1
ATOM 790 O O . ARG B 1 14 ? -3.311 16.531 18.484 1 97.94 14 ARG B O 1
ATOM 797 N N . ALA B 1 15 ? -2.756 17.672 20.375 1 98.19 15 ALA B N 1
ATOM 798 C CA . ALA B 1 15 ? -4.148 17.797 20.797 1 98.19 15 ALA B CA 1
ATOM 799 C C . ALA B 1 15 ? -4.945 18.641 19.797 1 98.19 15 ALA B C 1
ATOM 801 O O . ALA B 1 15 ? -6.109 18.344 19.516 1 98.19 15 ALA B O 1
ATOM 802 N N . GLU B 1 16 ? -4.371 19.656 19.25 1 98.25 16 GLU B N 1
ATOM 803 C CA . GLU B 1 16 ? -5.027 20.469 18.234 1 98.25 16 GLU B CA 1
ATOM 804 C C . GLU B 1 16 ? -5.285 19.672 16.969 1 98.25 16 GLU B C 1
ATOM 806 O O . GLU B 1 16 ? -6.379 19.719 16.406 1 98.25 16 GLU B O 1
ATOM 811 N N . VAL B 1 17 ? -4.305 18.984 16.578 1 98.5 17 VAL B N 1
ATOM 812 C CA . VAL B 1 17 ? -4.438 18.203 15.359 1 98.5 17 VAL B CA 1
ATOM 813 C C . VAL B 1 17 ? -5.555 17.172 15.523 1 98.5 17 VAL B C 1
ATOM 815 O O . VAL B 1 17 ? -6.34 16.938 14.602 1 98.5 17 VAL B O 1
ATOM 818 N N . ALA B 1 18 ? -5.637 16.562 16.719 1 98.19 18 ALA B N 1
ATOM 819 C CA . ALA B 1 18 ? -6.59 15.484 17 1 98.19 18 ALA B CA 1
ATOM 820 C C . ALA B 1 18 ? -8.023 15.977 16.844 1 98.19 18 ALA B C 1
ATOM 822 O O . ALA B 1 18 ? -8.945 15.172 16.656 1 98.19 18 ALA B O 1
ATOM 823 N N . LYS B 1 19 ? -8.242 17.219 16.891 1 98.25 19 LYS B N 1
ATOM 824 C CA . LYS B 1 19 ? -9.586 17.781 16.75 1 98.25 19 LYS B CA 1
ATOM 825 C C . LYS B 1 19 ? -10.023 17.797 15.289 1 98.25 19 LYS B C 1
ATOM 827 O O . LYS B 1 19 ? -11.211 17.938 14.992 1 98.25 19 LYS B O 1
ATOM 832 N N . HIS B 1 20 ? -9.234 17.781 14.391 1 98.12 20 HIS B N 1
ATOM 833 C CA . HIS B 1 20 ? -9.5 17.844 12.953 1 98.12 20 HIS B CA 1
ATOM 834 C C . HIS B 1 20 ? -9.586 16.438 12.352 1 98.12 20 HIS B C 1
ATOM 836 O O . HIS B 1 20 ? -8.75 16.062 11.531 1 98.12 20 HIS B O 1
ATOM 842 N N . ASN B 1 21 ? -10.609 15.719 12.789 1 96.75 21 ASN B N 1
ATOM 843 C CA . ASN B 1 21 ? -10.703 14.289 12.531 1 96.75 21 ASN B CA 1
ATOM 844 C C . ASN B 1 21 ? -12 13.93 11.812 1 96.75 21 ASN B C 1
ATOM 846 O O . ASN B 1 21 ? -12.484 12.805 11.938 1 96.75 21 ASN B O 1
ATOM 850 N N . LYS B 1 22 ? -12.516 14.914 11.141 1 95 22 LYS B N 1
ATOM 851 C CA . LYS B 1 22 ? -13.734 14.672 10.375 1 95 22 LYS B CA 1
ATOM 852 C C . LYS B 1 22 ? -13.492 14.852 8.883 1 95 22 LYS B C 1
ATOM 854 O O . LYS B 1 22 ? -12.492 15.438 8.477 1 95 22 LYS B O 1
ATOM 859 N N . GLU B 1 23 ? -14.422 14.445 8.062 1 92.69 23 GLU B N 1
ATOM 860 C CA . GLU B 1 23 ? -14.312 14.484 6.609 1 92.69 23 GLU B CA 1
ATOM 861 C C . GLU B 1 23 ? -14.109 15.906 6.109 1 92.69 23 GLU B C 1
ATOM 863 O O . GLU B 1 23 ? -13.359 16.141 5.156 1 92.69 23 GLU B O 1
ATOM 868 N N . SER B 1 24 ? -14.766 16.891 6.695 1 94.75 24 SER B N 1
ATOM 869 C CA . SER B 1 24 ? -14.711 18.281 6.254 1 94.75 24 SER B CA 1
ATOM 870 C C . SER B 1 24 ? -13.586 19.047 6.953 1 94.75 24 SER B C 1
ATOM 872 O O . SER B 1 24 ? -13.414 20.25 6.738 1 94.75 24 SER B O 1
ATOM 874 N N . ASP B 1 25 ? -12.922 18.422 7.852 1 97.31 25 ASP B N 1
ATOM 875 C CA . ASP B 1 25 ? -11.844 18.953 8.672 1 97.31 25 ASP B CA 1
ATOM 876 C C . ASP B 1 25 ? -10.883 17.859 9.117 1 97.31 25 ASP B C 1
ATOM 878 O O . ASP B 1 25 ? -10.984 17.344 10.227 1 97.31 25 ASP B O 1
ATOM 882 N N . LEU B 1 26 ? -9.984 17.516 8.211 1 96.38 26 LEU B N 1
ATOM 883 C CA . LEU B 1 26 ? -9.18 16.297 8.352 1 96.38 26 LEU B CA 1
ATOM 884 C C . LEU B 1 26 ? -7.691 16.625 8.305 1 96.38 26 LEU B C 1
ATOM 886 O O . LEU B 1 26 ? -7.156 16.984 7.254 1 96.38 26 LEU B O 1
ATOM 890 N N . TRP B 1 27 ? -7.027 16.469 9.445 1 97.62 27 TRP B N 1
ATOM 891 C CA . TRP B 1 27 ? -5.582 16.656 9.516 1 97.62 27 TRP B CA 1
ATOM 892 C C . TRP B 1 27 ? -4.883 15.367 9.914 1 97.62 27 TRP B C 1
ATOM 894 O O . TRP B 1 27 ? -5.48 14.508 10.57 1 97.62 27 TRP B O 1
ATOM 904 N N . ILE B 1 28 ? -3.676 15.227 9.461 1 96.69 28 ILE B N 1
ATOM 905 C CA . ILE B 1 28 ? -2.822 14.133 9.906 1 96.69 28 ILE B CA 1
ATOM 906 C C . ILE B 1 28 ? -1.422 14.664 10.211 1 96.69 28 ILE B C 1
ATOM 908 O O . ILE B 1 28 ? -1.077 15.781 9.828 1 96.69 28 ILE B O 1
ATOM 912 N N . ILE B 1 29 ? -0.729 13.859 11 1 97 29 ILE B N 1
ATOM 913 C CA . ILE B 1 29 ? 0.681 14.133 11.258 1 97 29 ILE B CA 1
ATOM 914 C C . ILE B 1 29 ? 1.547 13.094 10.555 1 97 29 ILE B C 1
ATOM 916 O O . ILE B 1 29 ? 1.258 11.891 10.617 1 97 29 ILE B O 1
ATOM 920 N N . TYR B 1 30 ? 2.576 13.547 9.906 1 95.56 30 TYR B N 1
ATOM 921 C CA . TYR B 1 30 ? 3.602 12.68 9.336 1 95.56 30 TYR B CA 1
ATOM 922 C C . TYR B 1 30 ? 4.992 13.281 9.531 1 95.56 30 TYR B C 1
ATOM 924 O O . TYR B 1 30 ? 5.254 14.406 9.109 1 95.56 30 TYR B O 1
ATOM 932 N N . ASP B 1 31 ? 5.75 12.492 10.227 1 94.94 31 ASP B N 1
ATOM 933 C CA . ASP B 1 31 ? 7.145 12.875 10.438 1 94.94 31 ASP B CA 1
ATOM 934 C C . ASP B 1 31 ? 7.246 14.281 11.023 1 94.94 31 ASP B C 1
ATOM 936 O O . ASP B 1 31 ? 8.023 15.109 10.547 1 94.94 31 ASP B O 1
ATOM 940 N N . GLY B 1 32 ? 6.453 14.562 11.859 1 96.44 32 GLY B N 1
ATOM 941 C CA . GLY B 1 32 ? 6.48 15.82 12.594 1 96.44 32 GLY B CA 1
ATOM 942 C C . GLY B 1 32 ? 5.805 16.953 11.859 1 96.44 32 GLY B C 1
ATOM 943 O O . GLY B 1 32 ? 5.727 18.078 12.367 1 96.44 32 GLY B O 1
ATOM 944 N N . GLU B 1 33 ? 5.359 16.734 10.695 1 96.88 33 GLU B N 1
ATOM 945 C CA . GLU B 1 33 ? 4.645 17.734 9.914 1 96.88 33 GLU B CA 1
ATOM 946 C C . GLU B 1 33 ? 3.135 17.547 10.023 1 96.88 33 GLU B C 1
ATOM 948 O O . GLU B 1 33 ? 2.645 16.422 10.07 1 96.88 33 GLU B O 1
ATOM 953 N N . VAL B 1 34 ? 2.465 18.672 10.07 1 97.81 34 VAL B N 1
ATOM 954 C CA . VAL B 1 34 ? 1.006 18.672 10.078 1 97.81 34 VAL B CA 1
ATOM 955 C C . VAL B 1 34 ? 0.48 18.922 8.672 1 97.81 34 VAL B C 1
ATOM 957 O O . VAL B 1 34 ? 0.894 19.891 8.016 1 97.81 34 VAL B O 1
ATOM 960 N N . HIS B 1 35 ? -0.434 18.125 8.289 1 96.88 35 HIS B N 1
ATOM 961 C CA . HIS B 1 35 ? -0.978 18.203 6.934 1 96.88 35 HIS B CA 1
ATOM 962 C C . HIS B 1 35 ? -2.496 18.344 6.961 1 96.88 35 HIS B C 1
ATOM 964 O O . HIS B 1 35 ? -3.184 17.594 7.652 1 96.88 35 HIS B O 1
ATOM 970 N N . ASP B 1 36 ? -2.971 19.312 6.258 1 96.56 36 ASP B N 1
ATOM 971 C CA . ASP B 1 36 ? -4.406 19.438 6.031 1 96.56 36 ASP B CA 1
ATOM 972 C C . ASP B 1 36 ? -4.836 18.656 4.785 1 96.56 36 ASP B C 1
ATOM 974 O O . ASP B 1 36 ? -4.59 19.094 3.66 1 96.56 36 ASP B O 1
ATOM 978 N N . MET B 1 37 ? -5.605 17.562 5.031 1 93.5 37 MET B N 1
ATOM 979 C CA . MET B 1 37 ? -5.973 16.656 3.949 1 93.5 37 MET B CA 1
ATOM 980 C C . MET B 1 37 ? -7.422 16.859 3.529 1 93.5 37 MET B C 1
ATOM 982 O O . MET B 1 37 ? -7.973 16.078 2.764 1 93.5 37 MET B O 1
ATOM 986 N N . THR B 1 38 ? -8.039 17.844 3.98 1 93.5 38 THR B N 1
ATOM 987 C CA . THR B 1 38 ? -9.461 18.078 3.793 1 93.5 38 THR B CA 1
ATOM 988 C C . THR B 1 38 ? -9.828 18.062 2.311 1 93.5 38 THR B C 1
ATOM 990 O O . THR B 1 38 ? -10.734 17.344 1.894 1 93.5 38 THR B O 1
ATOM 993 N N . SER B 1 39 ? -9.141 18.828 1.49 1 89.12 39 SER B N 1
ATOM 994 C CA . SER B 1 39 ? -9.445 18.938 0.068 1 89.12 39 SER B CA 1
ATOM 995 C C . SER B 1 39 ? -9.211 17.609 -0.646 1 89.12 39 SER B C 1
ATOM 997 O O . SER B 1 39 ? -9.984 17.234 -1.532 1 89.12 39 SER B O 1
ATOM 999 N N . PHE B 1 40 ? -8.227 17.062 -0.266 1 83.06 40 PHE B N 1
ATOM 1000 C CA . PHE B 1 40 ? -7.902 15.773 -0.88 1 83.06 40 PHE B CA 1
ATOM 1001 C C . PHE B 1 40 ? -9.016 14.758 -0.646 1 83.06 40 PHE B C 1
ATOM 1003 O O . PHE B 1 40 ? -9.383 14.016 -1.558 1 83.06 40 PHE B O 1
ATOM 1010 N N . TYR B 1 41 ? -9.406 14.633 0.622 1 84.31 41 TYR B N 1
ATOM 1011 C CA . TYR B 1 41 ? -10.484 13.711 0.969 1 84.31 41 TYR B CA 1
ATOM 1012 C C . TYR B 1 41 ? -11.688 13.898 0.051 1 84.31 41 TYR B C 1
ATOM 1014 O O . TYR B 1 41 ? -12.273 12.922 -0.42 1 84.31 41 TYR B O 1
ATOM 1022 N N . ARG B 1 42 ? -11.969 15.094 -0.285 1 83.12 42 ARG B N 1
ATOM 1023 C CA . ARG B 1 42 ? -13.18 15.406 -1.039 1 83.12 42 ARG B CA 1
ATOM 1024 C C . ARG B 1 42 ? -12.969 15.18 -2.531 1 83.12 42 ARG B C 1
ATOM 1026 O O . ARG B 1 42 ? -13.891 14.781 -3.24 1 83.12 42 ARG B O 1
ATOM 1033 N N . GLU B 1 43 ? -11.828 15.32 -2.982 1 80 43 GLU B N 1
ATOM 1034 C CA . GLU B 1 43 ? -11.602 15.406 -4.422 1 80 43 GLU B CA 1
ATOM 1035 C C . GLU B 1 43 ? -11.07 14.094 -4.98 1 80 43 GLU B C 1
ATOM 1037 O O . GLU B 1 43 ? -11.117 13.859 -6.191 1 80 43 GLU B O 1
ATOM 1042 N N . HIS B 1 44 ? -10.5 13.266 -4.301 1 75.75 44 HIS B N 1
ATOM 1043 C CA . HIS B 1 44 ? -9.82 12.086 -4.816 1 75.75 44 HIS B CA 1
ATOM 1044 C C . HIS B 1 44 ? -10.578 10.812 -4.457 1 75.75 44 HIS B C 1
ATOM 1046 O O . HIS B 1 44 ? -11.016 10.641 -3.314 1 75.75 44 HIS B O 1
ATOM 1052 N N . PRO B 1 45 ? -10.75 10.023 -5.547 1 69.06 45 PRO B N 1
ATOM 1053 C CA . PRO B 1 45 ? -11.234 8.672 -5.254 1 69.06 45 PRO B CA 1
ATOM 1054 C C . PRO B 1 45 ? -10.305 7.91 -4.309 1 69.06 45 PRO B C 1
ATOM 1056 O O . PRO B 1 45 ? -9.086 7.945 -4.469 1 69.06 45 PRO B O 1
ATOM 1059 N N . GLY B 1 46 ? -10.734 7.41 -3.18 1 68.88 46 GLY B N 1
ATOM 1060 C CA . GLY B 1 46 ? -9.93 6.703 -2.201 1 68.88 46 GLY B CA 1
ATOM 1061 C C . GLY B 1 46 ? -9.68 7.504 -0.936 1 68.88 46 GLY B C 1
ATOM 1062 O O . GLY B 1 46 ? -9.07 7.008 0.009 1 68.88 46 GLY B O 1
ATOM 1063 N N . GLY B 1 47 ? -10.078 8.828 -1.108 1 73.75 47 GLY B N 1
ATOM 1064 C CA . GLY B 1 47 ? -9.945 9.648 0.086 1 73.75 47 GLY B CA 1
ATOM 1065 C C . GLY B 1 47 ? -10.547 9.008 1.321 1 73.75 47 GLY B C 1
ATOM 1066 O O . GLY B 1 47 ? -10.039 9.195 2.432 1 73.75 47 GLY B O 1
ATOM 1067 N N . LYS B 1 48 ? -11.469 8.172 1.08 1 79.56 48 LYS B N 1
ATOM 1068 C CA . LYS B 1 48 ? -12.141 7.516 2.197 1 79.56 48 LYS B CA 1
ATOM 1069 C C . LYS B 1 48 ? -11.188 6.602 2.957 1 79.56 48 LYS B C 1
ATOM 1071 O O . LYS B 1 48 ? -11.367 6.367 4.156 1 79.56 48 LYS B O 1
ATOM 1076 N N . ALA B 1 49 ? -10.188 6.301 2.297 1 76.38 49 ALA B N 1
ATOM 1077 C CA . ALA B 1 49 ? -9.227 5.375 2.891 1 76.38 49 ALA B CA 1
ATOM 1078 C C . ALA B 1 49 ? -8.414 6.055 3.988 1 76.38 49 ALA B C 1
ATOM 1080 O O . ALA B 1 49 ? -7.828 5.387 4.84 1 76.38 49 ALA B O 1
ATOM 1081 N N . ILE B 1 50 ? -8.508 7.383 4 1 84.31 50 ILE B N 1
ATOM 1082 C CA . ILE B 1 50 ? -7.621 8.031 4.957 1 84.31 50 ILE B CA 1
ATOM 1083 C C . ILE B 1 50 ? -8.43 8.547 6.145 1 84.31 50 ILE B C 1
ATOM 1085 O O . ILE B 1 50 ? -7.859 9.055 7.113 1 84.31 50 ILE B O 1
ATOM 1089 N N . LEU B 1 51 ? -9.742 8.391 6.051 1 87.44 51 LEU B N 1
ATOM 1090 C CA . LEU B 1 51 ? -10.57 8.938 7.117 1 87.44 51 LEU B CA 1
ATOM 1091 C C . LEU B 1 51 ? -10.219 8.312 8.461 1 87.44 51 LEU B C 1
ATOM 1093 O O . LEU B 1 51 ? -10.203 9 9.484 1 87.44 51 LEU B O 1
ATOM 1097 N N . HIS B 1 52 ? -9.906 7.117 8.492 1 88.12 52 HIS B N 1
ATOM 1098 C CA . HIS B 1 52 ? -9.578 6.43 9.734 1 88.12 52 HIS B CA 1
ATOM 1099 C C . HIS B 1 52 ? -8.258 6.922 10.305 1 88.12 52 HIS B C 1
ATOM 1101 O O . HIS B 1 52 ? -7.934 6.656 11.461 1 88.12 52 HIS B O 1
ATOM 1107 N N . LYS B 1 53 ? -7.586 7.711 9.578 1 90.75 53 LYS B N 1
ATOM 1108 C CA . LYS B 1 53 ? -6.293 8.234 10.008 1 90.75 53 LYS B CA 1
ATOM 1109 C C . LYS B 1 53 ? -6.41 9.695 10.445 1 90.75 53 LYS B C 1
ATOM 1111 O O . LYS B 1 53 ? -5.438 10.289 10.922 1 90.75 53 LYS B O 1
ATOM 1116 N N . ALA B 1 54 ? -7.656 10.172 10.375 1 94.31 54 ALA B N 1
ATOM 1117 C CA . ALA B 1 54 ? -7.879 11.586 10.68 1 94.31 54 ALA B CA 1
ATOM 1118 C C . ALA B 1 54 ? -7.531 11.891 12.133 1 94.31 54 ALA B C 1
ATOM 1120 O O . ALA B 1 54 ? -7.906 11.141 13.039 1 94.31 54 ALA B O 1
ATOM 1121 N N . GLY B 1 55 ? -6.77 13.016 12.281 1 97.38 55 GLY B N 1
ATOM 1122 C CA . GLY B 1 55 ? -6.402 13.5 13.602 1 97.38 55 GLY B CA 1
ATOM 1123 C C . GLY B 1 55 ? -5.258 12.719 14.227 1 97.38 55 GLY B C 1
ATOM 1124 O O . GLY B 1 55 ? -4.949 12.898 15.406 1 97.38 55 GLY B O 1
ATOM 1125 N N . LYS B 1 56 ? -4.656 11.844 13.477 1 96.31 56 LYS B N 1
ATOM 1126 C CA . LYS B 1 56 ? -3.676 10.938 14.062 1 96.31 56 LYS B CA 1
ATOM 1127 C C . LYS B 1 56 ? -2.289 11.156 13.461 1 96.31 56 LYS B C 1
ATOM 1129 O O . LYS B 1 56 ? -2.152 11.828 12.438 1 96.31 56 LYS B O 1
ATOM 1134 N N . ASP B 1 57 ? -1.291 10.695 14.211 1 96.56 57 ASP B N 1
ATOM 1135 C CA . ASP B 1 57 ? 0.061 10.555 13.68 1 96.56 57 ASP B CA 1
ATOM 1136 C C . ASP B 1 57 ? 0.209 9.25 12.898 1 96.56 57 ASP B C 1
ATOM 1138 O O . ASP B 1 57 ? 0.179 8.164 13.484 1 96.56 57 ASP B O 1
ATOM 1142 N N . VAL B 1 58 ? 0.415 9.367 11.617 1 92.94 58 VAL B N 1
ATOM 1143 C CA . VAL B 1 58 ? 0.404 8.18 10.773 1 92.94 58 VAL B CA 1
ATOM 1144 C C . VAL B 1 58 ? 1.834 7.797 10.398 1 92.94 58 VAL B C 1
ATOM 1146 O O . VAL B 1 58 ? 2.049 6.941 9.539 1 92.94 58 VAL B O 1
ATOM 1149 N N . THR B 1 59 ? 2.811 8.398 11.062 1 92.81 59 THR B N 1
ATOM 1150 C CA . THR B 1 59 ? 4.215 8.156 10.742 1 92.81 59 THR B CA 1
ATOM 1151 C C . THR B 1 59 ? 4.539 6.668 10.828 1 92.81 59 THR B C 1
ATOM 1153 O O . THR B 1 59 ? 5.07 6.09 9.875 1 92.81 59 THR B O 1
ATOM 1156 N N . SER B 1 60 ? 4.168 6.082 11.875 1 88.38 60 SER B N 1
ATOM 1157 C CA . SER B 1 60 ? 4.512 4.68 12.094 1 88.38 60 SER B CA 1
ATOM 1158 C C . SER B 1 60 ? 3.762 3.771 11.125 1 88.38 60 SER B C 1
ATOM 1160 O O . SER B 1 60 ? 4.324 2.799 10.625 1 88.38 60 SER B O 1
ATOM 1162 N N . VAL B 1 61 ? 2.543 4.141 10.945 1 81.69 61 VAL B N 1
ATOM 1163 C CA . VAL B 1 61 ? 1.711 3.348 10.047 1 81.69 61 VAL B CA 1
ATOM 1164 C C . VAL B 1 61 ? 2.299 3.377 8.633 1 81.69 61 VAL B C 1
ATOM 1166 O O . VAL B 1 61 ? 2.443 2.332 7.996 1 81.69 61 VAL B O 1
ATOM 1169 N N . LEU B 1 62 ? 2.604 4.496 8.172 1 84 62 LEU B N 1
ATOM 1170 C CA . LEU B 1 62 ? 3.156 4.641 6.828 1 84 62 LEU B CA 1
ATOM 1171 C C . LEU B 1 62 ? 4.527 3.982 6.73 1 84 62 LEU B C 1
ATOM 1173 O O . LEU B 1 62 ? 4.852 3.361 5.715 1 84 62 LEU B O 1
ATOM 1177 N N . ARG B 1 63 ? 5.254 4.125 7.719 1 83.69 63 ARG B N 1
ATOM 1178 C CA . ARG B 1 63 ? 6.578 3.514 7.695 1 83.69 63 ARG B CA 1
ATOM 1179 C C . ARG B 1 63 ? 6.48 1.993 7.746 1 83.69 63 ARG B C 1
ATOM 1181 O O . ARG B 1 63 ? 7.273 1.292 7.113 1 83.69 63 ARG B O 1
ATOM 1188 N N . LYS B 1 64 ? 5.547 1.496 8.469 1 77.56 64 LYS B N 1
ATOM 1189 C CA . LYS B 1 64 ? 5.352 0.056 8.617 1 77.56 64 LYS B CA 1
ATOM 1190 C C . LYS B 1 64 ? 4.738 -0.545 7.355 1 77.56 64 LYS B C 1
ATOM 1192 O O . LYS B 1 64 ? 5.152 -1.617 6.906 1 77.56 64 LYS B O 1
ATOM 1197 N N . TYR B 1 65 ? 3.838 0.164 6.816 1 75.75 65 TYR B N 1
ATOM 1198 C CA . TYR B 1 65 ? 3.076 -0.403 5.707 1 75.75 65 TYR B CA 1
ATOM 1199 C C . TYR B 1 65 ? 3.701 -0.029 4.371 1 75.75 65 TYR B C 1
ATOM 1201 O O . TYR B 1 65 ? 3.408 -0.652 3.346 1 75.75 65 TYR B O 1
ATOM 1209 N N . GLY B 1 66 ? 4.559 0.86 4.426 1 75.25 66 GLY B N 1
ATOM 1210 C CA . GLY B 1 66 ? 5.156 1.335 3.186 1 75.25 66 GLY B CA 1
ATOM 1211 C C . GLY B 1 66 ? 5.691 0.215 2.314 1 75.25 66 GLY B C 1
ATOM 1212 O O . GLY B 1 66 ? 5.289 0.073 1.158 1 75.25 66 GLY B O 1
ATOM 1213 N N . PRO B 1 67 ? 6.504 -0.545 2.898 1 72.31 67 PRO B N 1
ATOM 1214 C CA . PRO B 1 67 ? 7.031 -1.661 2.107 1 72.31 67 PRO B CA 1
ATOM 1215 C C . PRO B 1 67 ? 5.938 -2.607 1.621 1 72.31 67 PRO B C 1
ATOM 1217 O O . PRO B 1 67 ? 6.027 -3.145 0.514 1 72.31 67 PRO B O 1
ATOM 1220 N N . HIS B 1 68 ? 4.977 -2.793 2.451 1 74.5 68 HIS B N 1
ATOM 1221 C CA . HIS B 1 68 ? 3.875 -3.67 2.07 1 74.5 68 HIS B CA 1
ATOM 1222 C C . HIS B 1 68 ? 3.033 -3.047 0.961 1 74.5 68 HIS B C 1
ATOM 1224 O O . HIS B 1 68 ? 2.568 -3.75 0.061 1 74.5 68 HIS B O 1
ATOM 1230 N N . VAL B 1 69 ? 2.949 -1.805 1.047 1 73.94 69 VAL B N 1
ATOM 1231 C CA . VAL B 1 69 ? 2.219 -1.06 0.026 1 73.94 69 VAL B CA 1
ATOM 1232 C C . VAL B 1 69 ? 2.93 -1.191 -1.318 1 73.94 69 VAL B C 1
ATOM 1234 O O . VAL B 1 69 ? 2.297 -1.481 -2.336 1 73.94 69 VAL B O 1
ATOM 1237 N N . GLU B 1 70 ? 4.18 -1.026 -1.251 1 75.06 70 GLU B N 1
ATOM 1238 C CA . GLU B 1 70 ? 4.957 -1.14 -2.48 1 75.06 70 GLU B CA 1
ATOM 1239 C C . GLU B 1 70 ? 4.867 -2.547 -3.064 1 75.06 70 GLU B C 1
ATOM 1241 O O . GLU B 1 70 ? 4.695 -2.715 -4.273 1 75.06 70 GLU B O 1
ATOM 1246 N N . ALA B 1 71 ? 4.973 -3.484 -2.217 1 77.94 71 ALA B N 1
ATOM 1247 C CA . ALA B 1 71 ? 4.887 -4.875 -2.652 1 77.94 71 ALA B CA 1
ATOM 1248 C C . ALA B 1 71 ? 3.51 -5.188 -3.227 1 77.94 71 ALA B C 1
ATOM 1250 O O . ALA B 1 71 ? 3.398 -5.77 -4.309 1 77.94 71 ALA B O 1
ATOM 1251 N N . ALA B 1 72 ? 2.523 -4.852 -2.508 1 78.81 72 ALA B N 1
ATOM 1252 C CA . ALA B 1 72 ? 1.153 -5.109 -2.945 1 78.81 72 ALA B CA 1
ATOM 1253 C C . ALA B 1 72 ? 0.874 -4.449 -4.293 1 78.81 72 ALA B C 1
ATOM 1255 O O . ALA B 1 72 ? 0.306 -5.074 -5.191 1 78.81 72 ALA B O 1
ATOM 1256 N N . ASP B 1 73 ? 1.269 -3.195 -4.391 1 77.25 73 ASP B N 1
ATOM 1257 C CA . ASP B 1 73 ? 1.093 -2.479 -5.648 1 77.25 73 ASP B CA 1
ATOM 1258 C C . ASP B 1 73 ? 1.802 -3.197 -6.793 1 77.25 73 ASP B C 1
ATOM 1260 O O . ASP B 1 73 ? 1.228 -3.381 -7.871 1 77.25 73 ASP B O 1
ATOM 1264 N N . THR B 1 74 ? 2.953 -3.623 -6.566 1 77.31 74 THR B N 1
ATOM 1265 C CA . THR B 1 74 ? 3.756 -4.332 -7.559 1 77.31 74 THR B CA 1
ATOM 1266 C C . THR B 1 74 ? 3.092 -5.645 -7.953 1 77.31 74 THR B C 1
ATOM 1268 O O . THR B 1 74 ? 2.963 -5.949 -9.141 1 77.31 74 THR B O 1
ATOM 1271 N N . ILE B 1 75 ? 2.645 -6.363 -6.988 1 83.44 75 ILE B N 1
ATOM 1272 C CA . ILE B 1 75 ? 2.021 -7.66 -7.219 1 83.44 75 ILE B CA 1
ATOM 1273 C C . ILE B 1 75 ? 0.728 -7.48 -8.008 1 83.44 75 ILE B C 1
ATOM 1275 O O . ILE B 1 75 ? 0.521 -8.141 -9.031 1 83.44 75 ILE B O 1
ATOM 1279 N N . MET B 1 76 ? -0.098 -6.582 -7.629 1 81.12 76 MET B N 1
ATOM 1280 C CA . MET B 1 76 ? -1.403 -6.375 -8.25 1 81.12 76 MET B CA 1
ATOM 1281 C C . MET B 1 76 ? -1.255 -6.004 -9.719 1 81.12 76 MET B C 1
ATOM 1283 O O . MET B 1 76 ? -2.047 -6.441 -10.562 1 81.12 76 MET B O 1
ATOM 1287 N N . LYS B 1 77 ? -0.305 -5.27 -10.008 1 78.56 77 LYS B N 1
ATOM 1288 C CA . LYS B 1 77 ? -0.077 -4.836 -11.383 1 78.56 77 LYS B CA 1
ATOM 1289 C C . LYS B 1 77 ? 0.315 -6.012 -12.266 1 78.56 77 LYS B C 1
ATOM 1291 O O . LYS B 1 77 ? 0.023 -6.02 -13.469 1 78.56 77 LYS B O 1
ATOM 1296 N N . LYS B 1 78 ? 0.844 -6.996 -11.672 1 84.44 78 LYS B N 1
ATOM 1297 C CA . LYS B 1 78 ? 1.428 -8.062 -12.484 1 84.44 78 LYS B CA 1
ATOM 1298 C C . LYS B 1 78 ? 0.545 -9.305 -12.484 1 84.44 78 LYS B C 1
ATOM 1300 O O . LYS B 1 78 ? 0.712 -10.195 -13.32 1 84.44 78 LYS B O 1
ATOM 1305 N N . LEU B 1 79 ? -0.386 -9.375 -11.617 1 87.38 79 LEU B N 1
ATOM 1306 C CA . LEU B 1 79 ? -1.217 -10.562 -11.445 1 87.38 79 LEU B CA 1
ATOM 1307 C C . LEU B 1 79 ? -1.901 -10.938 -12.758 1 87.38 79 LEU B C 1
ATOM 1309 O O . LEU B 1 79 ? -2.039 -12.125 -13.07 1 87.38 79 LEU B O 1
ATOM 1313 N N . LYS B 1 80 ? -2.244 -9.992 -13.539 1 81.94 80 LYS B N 1
ATOM 1314 C CA . LYS B 1 80 ? -2.963 -10.281 -14.781 1 81.94 80 LYS B CA 1
ATOM 1315 C C . LYS B 1 80 ? -2.041 -10.914 -15.812 1 81.94 80 LYS B C 1
ATOM 1317 O O . LYS B 1 80 ? -2.504 -11.609 -16.719 1 81.94 80 LYS B O 1
ATOM 1322 N N . GLU B 1 81 ? -0.833 -10.828 -15.648 1 89.56 81 GLU B N 1
ATOM 1323 C CA . GLU B 1 81 ? 0.108 -11.234 -16.688 1 89.56 81 GLU B CA 1
ATOM 1324 C C . GLU B 1 81 ? 0.932 -12.438 -16.25 1 89.56 81 GLU B C 1
ATOM 1326 O O . GLU B 1 81 ? 1.692 -13 -17.031 1 89.56 81 GLU B O 1
ATOM 1331 N N . THR B 1 82 ? 0.784 -12.883 -15.094 1 94.12 82 THR B N 1
ATOM 1332 C CA . THR B 1 82 ? 1.783 -13.812 -14.578 1 94.12 82 THR B CA 1
ATOM 1333 C C . THR B 1 82 ? 1.134 -15.125 -14.148 1 94.12 82 THR B C 1
ATOM 1335 O O . THR B 1 82 ? 1.806 -16.016 -13.625 1 94.12 82 THR B O 1
ATOM 1338 N N . CYS B 1 83 ? -0.193 -15.219 -14.328 1 96.06 83 CYS B N 1
ATOM 1339 C CA . CYS B 1 83 ? -0.874 -16.438 -13.898 1 96.06 83 CYS B CA 1
ATOM 1340 C C . CYS B 1 83 ? -0.426 -17.625 -14.734 1 96.06 83 CYS B C 1
ATOM 1342 O O . CYS B 1 83 ? -0.472 -17.594 -15.961 1 96.06 83 CYS B O 1
ATOM 1344 N N . ILE B 1 84 ? -0.063 -18.672 -14.07 1 97.12 84 ILE B N 1
ATOM 1345 C CA . ILE B 1 84 ? 0.425 -19.859 -14.789 1 97.12 84 ILE B CA 1
ATOM 1346 C C . ILE B 1 84 ? -0.474 -21.047 -14.484 1 97.12 84 ILE B C 1
ATOM 1348 O O . ILE B 1 84 ? -0.261 -22.141 -15.016 1 97.12 84 ILE B O 1
ATOM 1352 N N . GLY B 1 85 ? -1.431 -20.906 -13.562 1 97.44 85 GLY B N 1
ATOM 1353 C CA . GLY B 1 85 ? -2.346 -21.984 -13.211 1 97.44 85 GLY B CA 1
ATOM 1354 C C . GLY B 1 85 ? -3.104 -21.719 -11.922 1 97.44 85 GLY B C 1
ATOM 1355 O O . GLY B 1 85 ? -3.141 -20.594 -11.43 1 97.44 85 GLY B O 1
ATOM 1356 N N . LYS B 1 86 ? -3.771 -22.797 -11.438 1 97.19 86 LYS B N 1
ATOM 1357 C CA . LYS B 1 86 ? -4.605 -22.688 -10.242 1 97.19 86 LYS B CA 1
ATOM 1358 C C . LYS B 1 86 ? -4.164 -23.688 -9.172 1 97.19 86 LYS B C 1
ATOM 1360 O O . LYS B 1 86 ? -3.578 -24.719 -9.484 1 97.19 86 LYS B O 1
ATOM 1365 N N . VAL B 1 87 ? -4.41 -23.219 -8.016 1 97.31 87 VAL B N 1
ATOM 1366 C CA . VAL B 1 87 ? -4.117 -24.172 -6.945 1 97.31 87 VAL B CA 1
ATOM 1367 C C . VAL B 1 87 ? -5.152 -25.297 -6.957 1 97.31 87 VAL B C 1
ATOM 1369 O O . VAL B 1 87 ? -6.328 -25.062 -7.23 1 97.31 87 VAL B O 1
ATOM 1372 N N . GLN B 1 88 ? -4.672 -26.469 -6.562 1 92.56 88 GLN B N 1
ATOM 1373 C CA . GLN B 1 88 ? -5.551 -27.625 -6.484 1 92.56 88 GLN B CA 1
ATOM 1374 C C . GLN B 1 88 ? -6.562 -27.484 -5.352 1 92.56 88 GLN B C 1
ATOM 1376 O O . GLN B 1 88 ? -6.262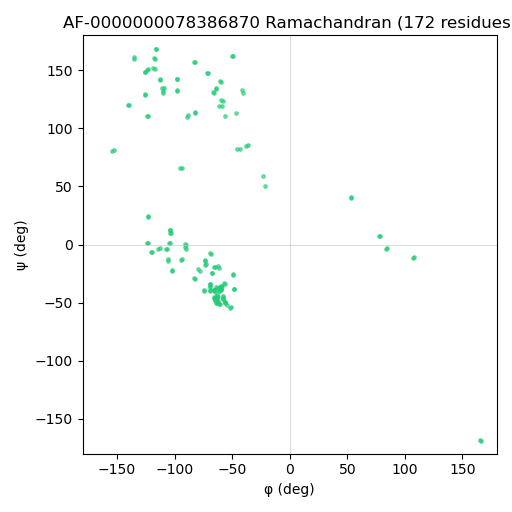 -26.875 -4.324 1 92.56 88 GLN B O 1
#

Foldseek 3Di:
DPPPVDQDPDDDDLVVQLVQLDLQRFWEAAPRGIDTCNVVLPPDDCSVVCSVRGSYHCHVVCVVCVVVVVVVVVCVVCVVPDDDDDDD/DPPPPDQDPDDDDLVVQLVQLDLQRFWEAAPRGIDTCNVVLVPDDCSVVCSVRGSYHCHVVCVVCVVVVVVVVVCVVCVVPDDDDDDD

Organism: Toxocara canis (NCBI:txid6265)

Radius of gyration: 19.88 Å; Cα contacts (8 Å, |Δi|>4): 317; chains: 2; bounding box: 30×55×49 Å

Solvent-accessible surface area (backbone atoms only — not comparable to full-atom values): 9277 Å² total; per-residue (Å²): 122,79,74,76,57,68,62,44,86,46,68,40,49,70,71,61,41,43,70,24,44,41,77,90,38,23,21,35,30,47,84,57,30,29,27,57,44,27,66,50,41,74,71,38,92,60,28,72,50,43,52,88,46,33,23,33,74,44,40,64,57,44,63,66,39,41,57,53,26,54,21,45,55,56,48,62,71,40,54,63,77,26,40,62,14,26,52,107,124,78,72,76,58,68,61,43,86,45,68,40,47,69,72,61,40,42,70,25,45,42,77,88,38,21,19,36,29,46,84,56,29,28,28,57,44,28,66,50,41,74,71,3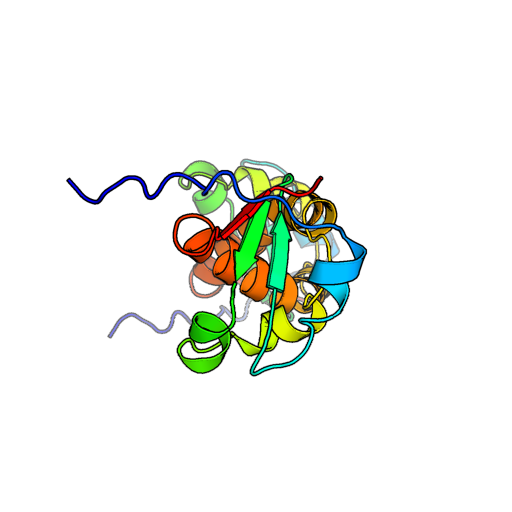8,93,60,27,73,51,42,51,86,46,32,22,31,74,43,41,64,56,44,63,64,40,41,57,52,26,52,20,45,54,54,48,62,72,41,53,63,76,24,42,62,14,25,53,109

Secondary structure (DSSP, 8-state):
--------S-EE-HHHHHT-EETTEEEEEETTEEEE-HHHHHHSTTGGGGGGGTTSB-HHHHHHHHHHHHHHHHHHHHHHHHEEEEE-/--------S-EE-HHHHHT-EETTEEEEEETTEEEE-HHHHHHSTTGGGGGGGTTSB-HHHHHHHHHHHHHHHHHHHHHHHHEEEEE-